Protein AF-A0AAP7FKP3-F1 (af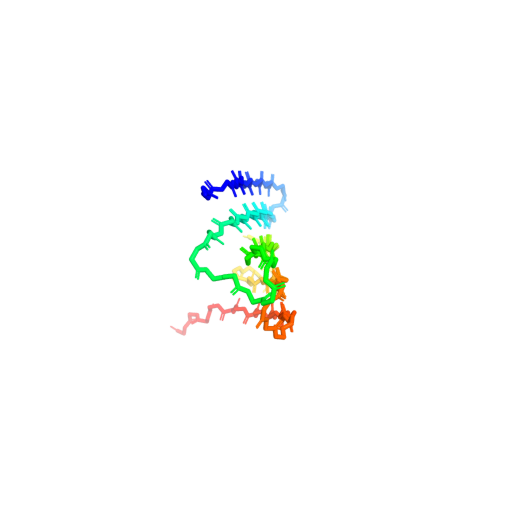db_monomer_lite)

Structure (mmCIF, N/CA/C/O backbone):
data_AF-A0AAP7FKP3-F1
#
_entry.id   AF-A0AAP7FKP3-F1
#
loop_
_atom_site.group_PDB
_atom_site.id
_atom_site.type_symbol
_atom_site.label_atom_id
_atom_site.label_alt_id
_atom_site.label_comp_id
_atom_site.label_asym_id
_atom_site.label_entity_id
_atom_site.label_seq_id
_atom_site.pdbx_PDB_ins_code
_atom_site.Cartn_x
_atom_site.Cartn_y
_atom_site.Cartn_z
_atom_site.occupancy
_atom_site.B_iso_or_equiv
_atom_site.auth_seq_id
_atom_site.auth_comp_id
_atom_site.auth_asym_id
_atom_site.auth_atom_id
_atom_site.pdbx_PDB_model_num
ATOM 1 N N . MET A 1 1 ? 25.254 4.563 -12.008 1.00 68.62 1 MET A N 1
ATOM 2 C CA . MET A 1 1 ? 25.059 5.125 -10.653 1.00 68.62 1 MET A CA 1
ATOM 3 C C . MET A 1 1 ? 23.627 4.819 -10.243 1.00 68.62 1 MET A C 1
ATOM 5 O O . MET A 1 1 ? 22.753 4.875 -11.098 1.00 68.62 1 MET A O 1
ATOM 9 N N . ILE A 1 2 ? 23.401 4.414 -8.990 1.00 80.31 2 ILE A N 1
ATOM 10 C CA . ILE A 1 2 ? 22.050 4.166 -8.462 1.00 80.31 2 ILE A CA 1
ATOM 11 C C . ILE A 1 2 ? 21.633 5.409 -7.674 1.00 80.31 2 ILE A C 1
ATOM 13 O O . ILE A 1 2 ? 22.402 5.865 -6.831 1.00 80.31 2 ILE A O 1
ATOM 17 N N . ASP A 1 3 ? 20.453 5.944 -7.973 1.00 86.94 3 ASP A N 1
ATOM 18 C CA . ASP A 1 3 ? 19.848 7.106 -7.314 1.00 86.94 3 ASP A CA 1
ATOM 19 C C . ASP A 1 3 ? 18.409 6.784 -6.893 1.00 86.94 3 ASP A C 1
ATOM 21 O O . ASP A 1 3 ? 17.717 6.005 -7.556 1.00 86.94 3 ASP A O 1
ATOM 25 N N . GLY A 1 4 ? 17.941 7.364 -5.795 1.00 88.81 4 GLY A N 1
ATOM 26 C CA . GLY A 1 4 ? 16.630 7.061 -5.246 1.00 88.81 4 GLY A CA 1
ATOM 27 C C . GLY A 1 4 ? 16.280 7.851 -3.994 1.00 88.81 4 GLY A C 1
ATOM 28 O O . GLY A 1 4 ? 17.118 8.523 -3.398 1.00 88.81 4 GLY A O 1
ATOM 29 N N . PHE A 1 5 ? 15.015 7.745 -3.596 1.00 93.06 5 PHE A N 1
ATOM 30 C CA . PHE A 1 5 ? 14.510 8.317 -2.355 1.00 93.06 5 PHE A CA 1
ATOM 31 C C . PHE A 1 5 ? 13.496 7.382 -1.699 1.00 93.06 5 PHE A C 1
ATOM 33 O O . PHE A 1 5 ? 12.774 6.643 -2.376 1.00 93.06 5 PHE A O 1
ATOM 40 N N . ASP A 1 6 ? 13.403 7.478 -0.382 1.00 93.31 6 ASP A N 1
ATOM 41 C CA . ASP A 1 6 ? 12.395 6.844 0.450 1.00 93.31 6 ASP A CA 1
ATOM 42 C C . ASP A 1 6 ? 11.675 7.8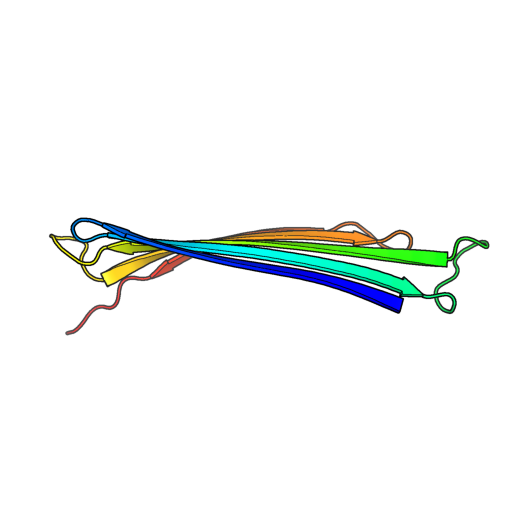98 1.303 1.00 93.31 6 ASP A C 1
ATOM 44 O O . ASP A 1 6 ? 12.257 8.873 1.777 1.00 93.31 6 ASP A O 1
ATOM 48 N N . VAL A 1 7 ? 10.365 7.735 1.458 1.00 95.88 7 VAL A N 1
ATOM 49 C CA . VAL A 1 7 ? 9.512 8.596 2.277 1.00 95.88 7 VAL A CA 1
ATOM 50 C C . VAL A 1 7 ? 8.575 7.711 3.076 1.00 95.88 7 VAL A C 1
ATOM 52 O O . VAL A 1 7 ? 7.827 6.917 2.510 1.00 95.88 7 VAL A O 1
ATOM 55 N N . LEU A 1 8 ? 8.566 7.901 4.392 1.00 93.69 8 LEU A N 1
ATOM 56 C CA . LEU A 1 8 ? 7.616 7.271 5.299 1.00 93.69 8 LEU A CA 1
ATOM 57 C C . LEU A 1 8 ? 6.844 8.350 6.057 1.00 93.69 8 LEU A C 1
ATOM 59 O O . LEU A 1 8 ? 7.423 9.166 6.771 1.00 93.69 8 LEU A O 1
ATOM 63 N N . VAL A 1 9 ? 5.523 8.329 5.925 1.00 96.19 9 VAL A N 1
ATOM 64 C CA . VAL A 1 9 ? 4.605 9.210 6.647 1.00 96.19 9 VAL A CA 1
ATOM 65 C C . VAL A 1 9 ? 3.705 8.365 7.530 1.00 96.19 9 VAL A C 1
ATOM 67 O O . VAL A 1 9 ? 3.148 7.358 7.099 1.00 96.19 9 VAL A O 1
ATOM 70 N N . MET A 1 10 ? 3.540 8.796 8.777 1.00 94.69 10 MET A N 1
ATOM 71 C CA . MET A 1 10 ? 2.674 8.139 9.749 1.00 94.69 10 MET A CA 1
ATOM 72 C C . MET A 1 10 ? 1.714 9.156 10.351 1.00 94.69 10 MET A C 1
ATOM 74 O O . MET A 1 10 ? 2.120 10.250 10.738 1.00 94.69 10 MET A O 1
ATOM 78 N N . ALA A 1 11 ? 0.444 8.782 10.457 1.00 94.12 11 ALA A N 1
ATOM 79 C CA . ALA A 1 11 ? -0.585 9.587 11.093 1.00 94.12 11 ALA A CA 1
ATOM 80 C C . ALA A 1 11 ? -1.426 8.714 12.027 1.00 94.12 11 ALA A C 1
ATOM 82 O O . ALA A 1 11 ? -1.865 7.627 11.656 1.00 94.12 11 ALA A O 1
ATOM 83 N N . SER A 1 12 ? -1.678 9.202 13.240 1.00 92.25 12 SER A N 1
ATOM 84 C CA . SER A 1 12 ? -2.529 8.530 14.222 1.00 92.25 12 SER A CA 1
ATOM 85 C C . SER A 1 12 ? -3.595 9.495 14.718 1.00 92.25 12 SER A C 1
ATOM 87 O O . SER A 1 12 ? -3.278 10.602 15.158 1.00 92.25 12 SER A O 1
ATOM 89 N N . ARG A 1 13 ? -4.868 9.100 14.634 1.00 85.81 13 ARG A N 1
ATOM 90 C CA . ARG A 1 13 ? -5.988 9.903 15.136 1.00 85.81 13 ARG A CA 1
ATOM 91 C C . ARG A 1 13 ? -7.143 9.009 15.571 1.00 85.81 13 ARG A C 1
ATOM 93 O O . ARG A 1 13 ? -7.590 8.164 14.807 1.00 85.81 13 ARG A O 1
ATOM 100 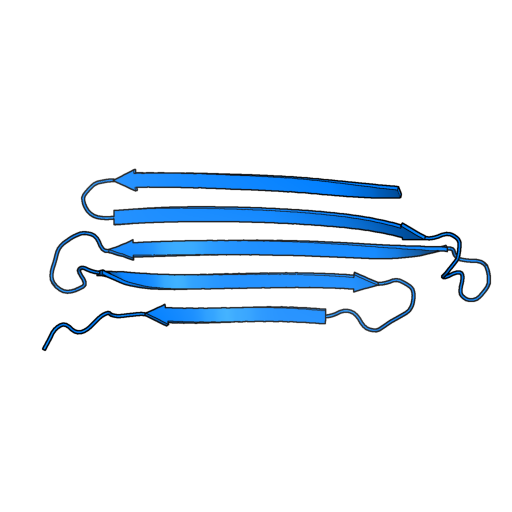N N . SER A 1 14 ? -7.651 9.252 16.783 1.00 79.75 14 SER A N 1
ATOM 101 C CA . SER A 1 14 ? -8.928 8.722 17.295 1.00 79.75 14 SER A CA 1
ATOM 102 C C . SER A 1 14 ? -9.132 7.211 17.068 1.00 79.75 14 SER A C 1
ATOM 104 O O . SER A 1 14 ? -10.151 6.782 16.548 1.00 79.75 14 SER A O 1
ATOM 106 N N . GLY A 1 15 ? -8.146 6.389 17.444 1.00 82.25 15 GLY A N 1
ATOM 107 C CA . GLY A 1 15 ? -8.268 4.930 17.328 1.00 82.25 15 GLY A CA 1
ATOM 108 C C . GLY A 1 15 ? -7.910 4.355 15.954 1.00 82.25 15 GLY A C 1
ATOM 109 O O . GLY A 1 15 ? -8.177 3.184 15.697 1.00 82.25 15 GLY A O 1
ATOM 110 N N . HIS A 1 16 ? -7.263 5.136 15.092 1.00 86.12 16 HIS A N 1
ATOM 111 C CA . HIS A 1 16 ? -6.792 4.686 13.788 1.00 86.12 16 HIS A CA 1
ATOM 112 C C . HIS A 1 16 ? -5.347 5.111 13.553 1.00 86.12 16 HIS A C 1
ATOM 114 O O . HIS A 1 16 ? -4.954 6.219 13.928 1.00 86.12 16 HIS A O 1
ATOM 120 N N . TH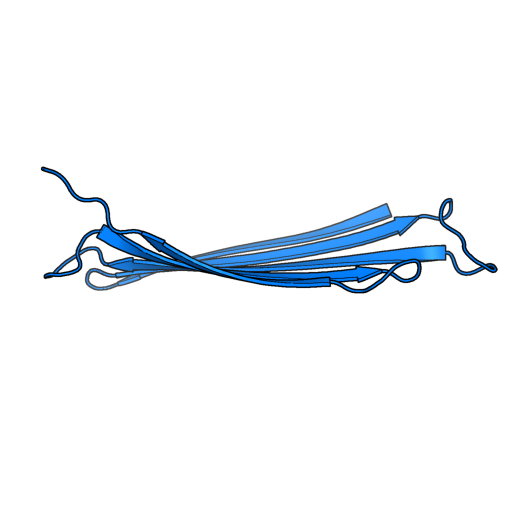R A 1 17 ? -4.568 4.247 12.904 1.00 91.38 17 THR A N 1
ATOM 121 C CA . THR A 1 17 ? -3.203 4.564 12.473 1.00 91.38 17 THR A CA 1
ATOM 122 C C . THR A 1 17 ? -3.050 4.276 10.989 1.00 91.38 17 THR A C 1
ATOM 124 O O . THR A 1 17 ? -3.362 3.178 10.534 1.00 91.38 17 THR A O 1
ATOM 127 N N . LEU A 1 18 ? -2.573 5.272 10.248 1.00 93.94 18 LEU A N 1
ATOM 128 C CA . LEU A 1 18 ? -2.261 5.196 8.830 1.00 93.94 18 LEU A CA 1
ATOM 129 C C . LEU A 1 18 ? -0.755 5.363 8.634 1.00 93.94 18 LEU A C 1
ATOM 131 O O . LEU A 1 18 ? -0.143 6.270 9.198 1.00 93.94 18 LEU A O 1
ATOM 135 N N . TYR A 1 19 ? -0.196 4.515 7.787 1.00 95.38 19 TYR A N 1
ATOM 136 C CA . TYR A 1 19 ? 1.181 4.548 7.332 1.00 95.38 19 TYR A CA 1
ATOM 137 C C . TYR A 1 19 ? 1.174 4.642 5.810 1.00 95.38 19 TYR A C 1
ATOM 139 O O . TYR A 1 19 ? 0.426 3.927 5.139 1.00 95.38 19 TYR A O 1
ATOM 147 N N . LEU A 1 20 ? 2.008 5.524 5.277 1.00 95.19 20 LEU A N 1
ATOM 148 C CA . LEU A 1 20 ? 2.224 5.704 3.850 1.00 95.19 20 LEU A CA 1
ATOM 149 C C . LEU A 1 20 ? 3.725 5.654 3.588 1.00 95.19 20 LEU A C 1
ATOM 151 O O . LEU A 1 20 ? 4.467 6.494 4.090 1.00 95.19 20 LEU A O 1
ATOM 155 N N . GLY A 1 21 ? 4.155 4.658 2.825 1.00 95.69 21 GLY A N 1
ATOM 156 C CA . GLY A 1 21 ? 5.520 4.489 2.354 1.00 95.69 21 GLY A CA 1
ATOM 157 C C . GLY A 1 21 ? 5.592 4.740 0.854 1.00 95.69 21 GLY A C 1
ATOM 158 O O . GLY A 1 21 ? 4.770 4.231 0.093 1.00 95.69 21 GLY A O 1
ATOM 159 N N . LEU A 1 22 ? 6.576 5.512 0.418 1.00 94.44 22 LEU A N 1
ATOM 160 C CA . LEU A 1 22 ? 6.928 5.679 -0.984 1.00 94.44 22 LEU A CA 1
ATOM 161 C C . LEU A 1 22 ? 8.418 5.443 -1.130 1.00 94.44 22 LEU A C 1
ATOM 163 O O . LEU A 1 22 ? 9.209 6.030 -0.401 1.00 94.44 22 LEU A O 1
ATOM 167 N N . GLN A 1 23 ? 8.795 4.624 -2.097 1.00 95.19 23 GLN A N 1
ATOM 168 C CA . GLN A 1 23 ? 10.188 4.403 -2.436 1.00 95.19 23 GLN A CA 1
ATOM 169 C C . GLN A 1 23 ? 10.343 4.482 -3.945 1.00 95.19 23 GLN A C 1
ATOM 171 O O . GLN A 1 23 ? 9.524 3.959 -4.703 1.00 95.19 23 GLN A O 1
ATOM 176 N N . LYS A 1 24 ? 11.397 5.154 -4.393 1.00 92.62 24 LYS A N 1
ATOM 177 C CA . LYS A 1 24 ? 11.810 5.157 -5.789 1.00 92.62 24 LYS A CA 1
ATOM 178 C C . LYS A 1 24 ? 13.289 4.843 -5.860 1.00 92.62 24 LYS A C 1
ATOM 180 O O . LYS A 1 24 ? 14.086 5.487 -5.189 1.00 92.62 24 LYS A O 1
ATOM 185 N N . VAL A 1 25 ? 13.643 3.906 -6.726 1.00 90.44 25 VAL A N 1
ATOM 186 C CA . VAL A 1 25 ? 15.029 3.570 -7.044 1.00 90.44 25 VAL A CA 1
ATOM 187 C C . VAL A 1 25 ? 15.196 3.646 -8.554 1.00 90.44 25 VAL A C 1
ATOM 189 O O . VAL A 1 25 ? 14.304 3.279 -9.315 1.00 90.44 25 VAL A O 1
ATOM 192 N N . SER A 1 26 ? 16.321 4.173 -9.006 1.00 88.12 26 SER A N 1
ATOM 193 C CA . SER A 1 26 ? 16.687 4.269 -10.410 1.00 88.12 26 SER A CA 1
ATOM 194 C C . SER A 1 26 ? 18.154 3.928 -10.584 1.00 88.12 26 SER A C 1
ATOM 196 O O . SER A 1 26 ? 18.982 4.243 -9.732 1.00 88.12 26 SER A O 1
ATOM 198 N N . GLY A 1 27 ? 18.473 3.261 -11.682 1.00 85.12 27 GLY A N 1
ATOM 199 C CA . GLY A 1 27 ? 19.827 2.856 -12.004 1.00 85.12 27 GLY A CA 1
ATOM 200 C C . GLY A 1 27 ? 20.093 3.025 -13.487 1.00 85.12 27 GLY A C 1
ATOM 201 O O . GLY A 1 27 ? 19.257 2.693 -14.332 1.00 85.12 27 GLY A O 1
ATOM 202 N N . ASP A 1 28 ? 21.283 3.527 -13.797 1.00 82.00 28 ASP A N 1
ATOM 203 C CA . ASP A 1 28 ? 21.889 3.342 -15.105 1.00 82.00 28 ASP A CA 1
ATOM 204 C C . ASP A 1 28 ? 23.050 2.347 -15.007 1.00 82.00 28 ASP A C 1
ATOM 206 O O . ASP A 1 28 ? 23.853 2.353 -14.064 1.00 82.00 28 ASP A O 1
ATOM 210 N N . SER A 1 29 ? 23.130 1.448 -15.985 1.00 66.00 29 SER A N 1
ATOM 211 C CA . SER A 1 29 ? 24.309 0.613 -16.167 1.00 66.00 29 SER A CA 1
ATOM 212 C C . SER A 1 29 ? 24.816 0.754 -17.600 1.00 66.00 29 SER A C 1
ATOM 214 O O . SER A 1 29 ? 24.076 0.628 -18.577 1.00 66.00 29 SER A O 1
ATOM 216 N N . GLN A 1 30 ? 26.109 1.065 -17.735 1.00 59.53 30 GLN A N 1
ATOM 217 C CA . GLN A 1 30 ? 26.776 1.110 -19.041 1.00 59.53 30 GLN A CA 1
ATOM 218 C C . GLN A 1 30 ? 27.097 -0.296 -19.571 1.00 59.53 30 GLN A C 1
ATOM 220 O O . GLN A 1 30 ? 27.280 -0.465 -20.773 1.00 59.53 30 GLN A O 1
ATOM 225 N N . TRP A 1 31 ? 27.129 -1.307 -18.695 1.00 59.78 31 TRP A N 1
ATOM 226 C CA . TRP A 1 31 ? 27.408 -2.698 -19.062 1.00 59.78 31 TRP A CA 1
ATOM 227 C C . TRP A 1 31 ? 26.207 -3.420 -19.685 1.00 59.78 31 TRP A C 1
ATOM 229 O O . TRP A 1 31 ? 26.407 -4.300 -20.517 1.00 59.78 31 TRP A O 1
ATOM 239 N N . MET A 1 32 ? 24.967 -3.041 -19.355 1.00 55.97 32 MET A N 1
ATOM 240 C CA . MET A 1 32 ? 23.762 -3.578 -20.003 1.00 55.97 32 MET A CA 1
ATOM 241 C C . MET A 1 32 ? 23.351 -2.671 -21.163 1.00 55.97 32 MET A C 1
ATOM 243 O O . MET A 1 32 ? 22.307 -2.033 -21.119 1.00 55.97 32 MET A O 1
ATOM 247 N N . SER A 1 33 ? 24.199 -2.560 -22.186 1.00 56.47 33 SER A N 1
ATOM 248 C CA . SER A 1 33 ? 23.888 -1.799 -23.400 1.00 56.47 33 SER A CA 1
ATOM 249 C C . SER A 1 33 ? 23.362 -2.749 -24.476 1.00 56.47 33 SER A C 1
ATOM 251 O O . SER A 1 33 ? 24.094 -3.614 -24.953 1.00 56.47 33 SER A O 1
ATOM 253 N N . VAL A 1 34 ? 22.088 -2.619 -24.849 1.00 54.84 34 VAL A N 1
ATOM 254 C CA . VAL A 1 34 ? 21.474 -3.396 -25.939 1.00 54.84 34 VAL A CA 1
ATOM 255 C C . VAL A 1 34 ? 21.303 -2.443 -27.125 1.00 54.84 34 VAL A C 1
ATOM 257 O O . VAL A 1 34 ? 20.648 -1.411 -27.006 1.00 54.84 34 VAL A O 1
ATOM 260 N N . TYR A 1 35 ? 21.963 -2.737 -28.251 1.00 54.03 35 TYR A N 1
ATOM 261 C CA . TYR A 1 35 ? 21.996 -1.891 -29.462 1.00 54.03 35 TYR A CA 1
ATOM 262 C C . TYR A 1 35 ? 22.471 -0.434 -29.251 1.00 54.03 35 TYR A C 1
ATOM 264 O O . TYR A 1 35 ? 21.990 0.485 -29.908 1.00 54.03 35 TYR A O 1
ATOM 272 N N . GLY A 1 36 ? 23.435 -0.200 -28.354 1.00 54.34 36 GLY A N 1
ATOM 273 C CA . GLY A 1 36 ? 24.031 1.130 -28.148 1.00 54.34 36 GLY A CA 1
ATOM 274 C C . GLY A 1 36 ? 23.233 2.066 -27.232 1.00 54.34 36 GLY A C 1
ATOM 275 O O . GLY A 1 36 ? 23.658 3.199 -27.013 1.00 54.34 36 GLY A O 1
ATOM 276 N N . SER A 1 37 ? 22.117 1.601 -26.660 1.00 57.59 37 SER A N 1
ATOM 277 C CA . SER A 1 37 ? 21.400 2.300 -25.592 1.00 57.59 37 SER A CA 1
ATOM 278 C C . SER A 1 37 ? 21.766 1.691 -24.241 1.00 57.59 37 SER A C 1
ATOM 280 O O . SER A 1 37 ? 21.590 0.488 -24.040 1.00 57.59 37 SER A O 1
ATOM 282 N N . SER A 1 38 ? 22.286 2.506 -23.318 1.00 66.12 38 SER A N 1
ATOM 283 C CA . SER A 1 38 ? 22.553 2.069 -21.947 1.00 66.12 38 SER A CA 1
ATOM 284 C C . SER A 1 38 ? 21.260 1.636 -21.255 1.00 66.12 38 SER A C 1
ATOM 286 O O . SER A 1 38 ? 20.229 2.306 -21.342 1.00 66.12 38 SER A O 1
ATOM 288 N N . GLY A 1 39 ? 21.313 0.503 -20.559 1.00 70.25 39 GLY A N 1
ATOM 289 C CA . GLY A 1 39 ? 20.189 -0.044 -19.819 1.00 70.25 39 GLY A CA 1
ATOM 290 C C . GLY A 1 39 ? 19.827 0.876 -18.664 1.00 70.25 39 GLY A C 1
ATOM 291 O O . GLY A 1 39 ? 20.615 1.065 -17.735 1.00 70.25 39 GLY A O 1
ATOM 292 N N . LYS A 1 40 ? 18.629 1.457 -18.738 1.00 78.44 40 LYS A N 1
ATOM 293 C CA . LYS A 1 40 ? 18.023 2.218 -17.649 1.00 78.44 40 LYS A CA 1
ATOM 294 C C . LYS A 1 40 ? 16.918 1.391 -17.022 1.00 78.44 40 LYS A C 1
ATOM 296 O O . LYS A 1 40 ? 16.102 0.790 -17.727 1.00 78.44 40 LYS A O 1
ATOM 301 N N . GLU A 1 41 ? 16.883 1.393 -15.702 1.00 85.62 41 GLU A N 1
ATOM 302 C CA . GLU A 1 41 ? 15.785 0.822 -14.939 1.00 85.62 41 GLU A CA 1
ATOM 303 C C . GLU A 1 41 ? 15.360 1.764 -13.822 1.00 85.62 41 GLU A C 1
ATOM 305 O O . GLU A 1 41 ? 16.172 2.491 -13.243 1.00 85.62 41 GLU A O 1
ATOM 310 N N . TRP A 1 42 ? 14.064 1.778 -13.536 1.00 88.75 42 TRP A N 1
ATOM 311 C CA . TRP A 1 42 ? 13.558 2.388 -12.320 1.00 88.75 42 TRP A CA 1
ATOM 312 C C . TRP A 1 42 ? 12.430 1.556 -11.733 1.00 88.75 42 TRP A C 1
ATOM 314 O O . TRP A 1 42 ? 11.605 0.983 -12.445 1.00 88.75 42 TRP A O 1
ATOM 324 N N . GLU A 1 43 ? 12.387 1.545 -10.411 1.00 89.31 43 GLU A N 1
ATOM 325 C CA . GLU A 1 43 ? 11.356 0.916 -9.607 1.00 89.31 43 GLU A CA 1
ATOM 326 C C . GLU A 1 43 ? 10.697 1.976 -8.725 1.00 89.31 43 GLU A C 1
ATOM 328 O O . GLU A 1 43 ? 11.353 2.904 -8.238 1.00 89.31 43 GLU A O 1
ATOM 333 N N . ARG A 1 44 ? 9.378 1.887 -8.576 1.00 92.38 44 ARG A N 1
ATOM 334 C CA . ARG A 1 44 ? 8.605 2.684 -7.628 1.00 92.38 44 ARG A CA 1
ATOM 335 C C . ARG A 1 44 ? 7.715 1.756 -6.828 1.00 92.38 44 ARG A C 1
ATOM 337 O O . ARG A 1 44 ? 6.827 1.133 -7.407 1.00 92.38 44 ARG A O 1
ATOM 344 N N . ASP A 1 45 ? 7.870 1.815 -5.517 1.00 94.06 45 ASP A N 1
ATOM 345 C CA . ASP A 1 45 ? 7.007 1.141 -4.565 1.00 94.06 45 ASP A CA 1
ATOM 346 C C . ASP A 1 45 ? 6.160 2.148 -3.795 1.00 94.06 45 ASP A C 1
ATOM 348 O O . ASP A 1 45 ? 6.600 3.231 -3.404 1.00 94.06 45 ASP A O 1
ATOM 352 N N . THR A 1 46 ? 4.900 1.795 -3.593 1.00 95.50 46 THR A N 1
ATOM 353 C CA . THR A 1 46 ? 3.942 2.536 -2.779 1.00 95.50 46 THR A CA 1
ATOM 354 C C . THR A 1 46 ? 3.290 1.572 -1.808 1.00 95.50 46 THR A C 1
ATOM 356 O O . THR A 1 46 ? 2.657 0.603 -2.223 1.00 95.50 46 THR A O 1
ATOM 359 N N . GLU A 1 47 ? 3.438 1.839 -0.516 1.00 96.56 47 GLU A N 1
ATOM 360 C CA . GLU A 1 47 ? 2.804 1.093 0.563 1.00 96.56 47 GLU A CA 1
ATOM 361 C C . GLU A 1 47 ? 1.799 1.986 1.288 1.00 96.56 47 GLU A C 1
ATOM 363 O O . GLU A 1 47 ? 2.124 3.076 1.752 1.00 96.56 47 GLU A O 1
ATOM 368 N N . VAL A 1 48 ? 0.570 1.504 1.417 1.00 96.75 48 VAL A N 1
ATOM 369 C CA . VAL A 1 48 ? -0.449 2.090 2.282 1.00 96.75 48 VAL A CA 1
ATOM 370 C C . VAL A 1 48 ? -0.808 1.036 3.304 1.00 96.75 48 VAL A C 1
ATOM 372 O O . VAL A 1 48 ? -1.230 -0.059 2.942 1.00 96.75 48 VAL A O 1
ATOM 375 N N . ASN A 1 49 ? -0.655 1.354 4.579 1.00 96.38 49 ASN A N 1
ATOM 376 C CA . ASN A 1 49 ? -0.953 0.429 5.653 1.00 96.38 49 ASN A CA 1
ATOM 377 C C . ASN A 1 49 ? -1.844 1.099 6.697 1.00 96.38 49 ASN A C 1
ATOM 379 O O . ASN A 1 49 ? -1.554 2.192 7.176 1.00 96.38 49 ASN A O 1
ATOM 383 N N . TYR A 1 50 ? -2.939 0.443 7.053 1.00 94.94 50 TYR A N 1
ATOM 384 C CA . TYR A 1 50 ? -3.938 0.971 7.965 1.00 94.94 50 TYR A CA 1
ATOM 385 C C . TYR A 1 50 ? -4.266 -0.037 9.057 1.00 94.94 50 TYR A C 1
ATOM 387 O O . TYR A 1 50 ? -4.565 -1.197 8.775 1.00 94.94 50 TYR A O 1
ATOM 395 N N . THR A 1 51 ? -4.254 0.429 10.303 1.00 94.81 51 THR A N 1
ATOM 396 C CA . THR A 1 51 ? -4.570 -0.387 11.475 1.00 94.81 51 THR A CA 1
ATOM 397 C C . THR A 1 51 ? -5.684 0.253 12.286 1.00 94.81 51 THR A C 1
ATOM 399 O O . THR A 1 51 ? -5.604 1.419 12.690 1.00 94.81 51 THR A O 1
ATOM 402 N N . PHE A 1 52 ? -6.706 -0.545 12.579 1.00 93.12 52 PHE A N 1
ATOM 403 C CA . PHE A 1 52 ? -7.760 -0.200 13.523 1.00 93.12 52 PHE A CA 1
ATOM 404 C C . PHE A 1 52 ? -7.249 -0.433 14.954 1.00 93.12 52 PHE A C 1
ATOM 406 O O . PHE A 1 52 ? -6.920 -1.555 15.330 1.00 93.12 52 PHE A O 1
ATOM 413 N N . GLN A 1 53 ? -7.178 0.618 15.769 1.00 90.81 53 GLN A N 1
ATOM 414 C CA . GLN A 1 53 ? -6.680 0.558 17.154 1.00 90.81 53 GLN A CA 1
ATOM 415 C C . GLN A 1 53 ? -7.810 0.384 18.188 1.00 90.81 53 GLN A C 1
ATOM 417 O O . GLN A 1 53 ? -7.541 0.076 19.351 1.00 90.81 53 GLN A O 1
ATOM 422 N N . SER A 1 54 ? -9.077 0.568 17.800 1.00 87.81 54 SER A N 1
ATOM 423 C CA . SER A 1 54 ? -10.240 0.469 18.694 1.00 87.81 54 SER A CA 1
ATOM 424 C C . SER A 1 54 ? -11.491 -0.088 17.995 1.00 87.81 54 SER A C 1
ATOM 426 O O . SER A 1 54 ? -11.522 -0.261 1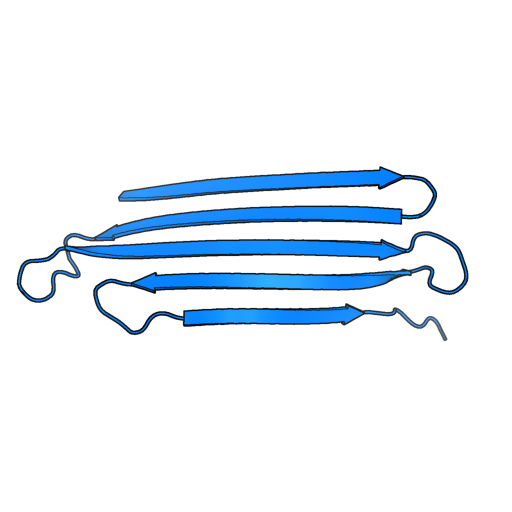6.776 1.00 87.81 54 SER A O 1
ATOM 428 N N . GLY A 1 55 ? -12.530 -0.388 18.784 1.00 88.12 55 GLY A N 1
ATOM 429 C CA . GLY A 1 55 ? -13.813 -0.905 18.298 1.00 88.12 55 GLY A CA 1
ATOM 430 C C . GLY A 1 55 ? -13.801 -2.401 17.964 1.00 88.12 55 GLY A C 1
ATOM 431 O O . GLY A 1 55 ? -12.875 -3.127 18.320 1.00 88.12 55 GLY A O 1
ATOM 432 N N . ALA A 1 56 ? -14.847 -2.862 17.273 1.00 88.75 56 ALA A N 1
ATOM 433 C CA . ALA A 1 56 ? -15.042 -4.278 16.939 1.00 88.75 56 ALA A CA 1
ATOM 434 C C . ALA A 1 56 ? -13.954 -4.849 16.009 1.00 88.75 56 ALA A C 1
ATOM 436 O O . ALA A 1 56 ? -13.673 -6.041 16.043 1.00 88.75 56 ALA A O 1
ATOM 437 N N . LEU A 1 57 ? -13.319 -3.995 15.202 1.00 90.88 57 LEU A N 1
ATOM 438 C CA . LEU A 1 57 ? -12.258 -4.376 14.267 1.00 90.88 57 LEU A CA 1
ATOM 439 C C . LEU A 1 57 ? -10.857 -4.109 14.826 1.00 90.88 57 LEU A C 1
ATOM 441 O O . LEU A 1 57 ? -9.901 -4.047 14.061 1.00 90.88 57 LEU A O 1
ATOM 445 N N . LYS A 1 58 ? -10.705 -3.921 16.142 1.00 91.75 58 LYS A N 1
ATOM 446 C CA . LYS A 1 58 ? -9.394 -3.674 16.753 1.00 91.75 58 LYS A CA 1
ATOM 447 C C . LYS A 1 58 ? -8.377 -4.738 16.318 1.00 91.75 58 LYS A C 1
ATOM 449 O O . LYS A 1 58 ? -8.681 -5.925 16.327 1.00 91.75 58 LYS A O 1
ATOM 454 N N . ASN A 1 59 ? -7.170 -4.289 15.979 1.00 93.00 59 ASN A N 1
ATOM 455 C CA . ASN A 1 59 ? -6.055 -5.064 15.427 1.00 93.00 59 ASN A CA 1
ATOM 456 C C . ASN A 1 59 ? -6.236 -5.552 13.982 1.00 93.00 59 ASN A C 1
ATOM 458 O O . ASN A 1 59 ? -5.319 -6.176 13.450 1.00 93.00 59 ASN A O 1
ATOM 462 N N . LEU A 1 60 ? -7.356 -5.249 13.320 1.00 93.88 60 LEU A N 1
ATOM 463 C CA . LEU A 1 60 ? -7.454 -5.434 11.878 1.00 93.88 60 LEU A CA 1
ATOM 464 C C . LEU A 1 60 ? -6.431 -4.529 11.194 1.00 93.88 60 LEU A C 1
ATOM 466 O O . LEU A 1 60 ? -6.366 -3.324 11.449 1.00 93.88 60 LEU A O 1
ATOM 470 N N . ASN A 1 61 ? -5.639 -5.134 10.323 1.00 95.62 61 ASN A N 1
ATOM 471 C CA . ASN A 1 61 ? -4.633 -4.471 9.526 1.00 95.62 61 ASN A CA 1
ATOM 472 C C . ASN A 1 61 ? -4.929 -4.700 8.043 1.00 95.62 61 ASN A C 1
ATOM 474 O O . ASN A 1 61 ? -5.200 -5.822 7.616 1.00 95.62 61 ASN A O 1
ATOM 478 N N . ILE A 1 62 ? -4.888 -3.623 7.268 1.00 96.06 62 ILE A N 1
ATOM 479 C CA . ILE A 1 62 ? -5.070 -3.646 5.821 1.00 96.06 62 ILE A CA 1
ATOM 480 C C . ILE A 1 62 ? -3.848 -2.984 5.208 1.00 96.06 62 ILE A C 1
ATOM 482 O O . ILE A 1 62 ? -3.562 -1.823 5.499 1.00 96.06 62 ILE A O 1
ATOM 486 N N . ARG A 1 63 ? -3.156 -3.710 4.335 1.00 96.50 63 ARG A N 1
ATOM 487 C CA . ARG A 1 63 ? -1.987 -3.219 3.619 1.00 96.50 63 ARG A CA 1
ATOM 488 C C . ARG A 1 63 ? -2.179 -3.362 2.120 1.00 96.50 63 ARG A C 1
ATOM 490 O O . ARG A 1 63 ? -2.563 -4.421 1.630 1.00 96.50 63 ARG A O 1
ATOM 497 N N . LEU A 1 64 ? -1.885 -2.292 1.399 1.00 96.69 64 LEU A N 1
ATOM 498 C CA . LEU A 1 64 ? -1.849 -2.248 -0.050 1.00 96.69 64 LEU A CA 1
ATOM 499 C C . LEU A 1 64 ? -0.432 -1.889 -0.489 1.00 96.69 64 LEU A C 1
ATOM 501 O O . LEU A 1 64 ? 0.091 -0.848 -0.102 1.00 96.69 64 LEU A O 1
ATOM 505 N N . ASN A 1 65 ? 0.165 -2.735 -1.320 1.00 95.38 65 ASN A N 1
ATOM 506 C CA . ASN A 1 65 ? 1.470 -2.503 -1.924 1.00 95.38 65 ASN A CA 1
ATOM 507 C C . ASN A 1 65 ? 1.312 -2.440 -3.444 1.00 95.38 65 ASN A C 1
ATOM 509 O O . ASN A 1 65 ? 0.816 -3.395 -4.043 1.00 95.38 65 ASN A O 1
ATOM 513 N N . ASN A 1 66 ? 1.755 -1.353 -4.066 1.00 94.50 66 ASN A N 1
ATOM 514 C CA . ASN A 1 66 ? 1.878 -1.232 -5.514 1.00 94.50 66 ASN A CA 1
ATOM 515 C C . ASN A 1 66 ? 3.351 -1.055 -5.884 1.00 94.50 66 ASN A C 1
ATOM 517 O O . ASN A 1 66 ? 3.986 -0.131 -5.390 1.00 94.50 66 ASN A O 1
ATOM 521 N N . ALA A 1 67 ? 3.861 -1.931 -6.743 1.00 91.06 67 ALA A N 1
ATOM 522 C CA . ALA A 1 67 ? 5.209 -1.883 -7.286 1.00 91.06 67 ALA A CA 1
ATOM 523 C C . ALA A 1 67 ? 5.121 -1.705 -8.804 1.00 91.06 67 ALA A C 1
ATOM 525 O O . ALA A 1 67 ? 4.415 -2.459 -9.475 1.00 91.06 67 ALA A O 1
ATOM 526 N N . THR A 1 68 ? 5.827 -0.720 -9.346 1.00 90.31 68 THR A N 1
ATOM 527 C CA . THR A 1 68 ? 5.994 -0.524 -10.790 1.00 90.31 68 THR A CA 1
ATOM 528 C C . THR A 1 68 ? 7.476 -0.558 -11.107 1.00 90.31 68 THR A C 1
ATOM 530 O O . THR A 1 68 ? 8.225 0.299 -10.639 1.00 90.31 68 THR A O 1
ATOM 533 N N . ASN A 1 69 ? 7.884 -1.504 -11.945 1.00 86.00 69 ASN A N 1
ATOM 534 C CA . ASN A 1 69 ? 9.242 -1.627 -12.448 1.00 86.00 69 ASN A CA 1
ATOM 535 C C . ASN A 1 69 ? 9.241 -1.412 -13.966 1.00 86.00 69 ASN A C 1
ATOM 537 O O . ASN A 1 69 ? 8.478 -2.048 -14.698 1.00 86.00 69 ASN A O 1
ATOM 541 N N . ARG A 1 70 ? 10.085 -0.491 -14.429 1.00 87.50 70 ARG A N 1
ATOM 542 C CA . ARG A 1 70 ? 10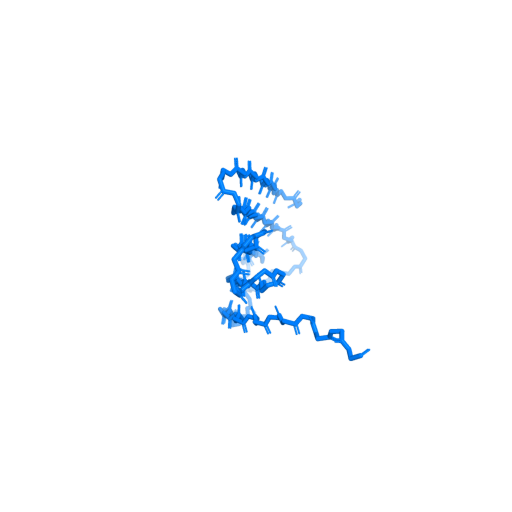.282 -0.194 -15.849 1.00 87.50 70 ARG A CA 1
ATOM 543 C C . ARG A 1 70 ? 11.736 -0.413 -16.221 1.00 87.50 70 ARG A C 1
ATOM 545 O O . ARG A 1 70 ? 12.624 0.107 -15.542 1.00 87.50 70 ARG A O 1
ATOM 552 N N . ARG A 1 71 ? 11.980 -1.143 -17.313 1.00 81.88 71 ARG A N 1
ATOM 553 C CA . ARG A 1 71 ? 13.330 -1.513 -17.777 1.00 81.88 71 ARG A CA 1
ATOM 554 C C . ARG A 1 71 ? 13.441 -1.304 -19.280 1.00 81.88 71 ARG A C 1
ATOM 556 O O . ARG A 1 71 ? 12.578 -1.731 -20.031 1.00 81.88 71 ARG A O 1
ATOM 563 N N . SER A 1 72 ? 14.531 -0.705 -19.752 1.00 72.19 72 SER A N 1
ATOM 564 C CA . SER A 1 72 ? 14.745 -0.498 -21.198 1.00 72.19 72 SER A CA 1
ATOM 565 C C . SER A 1 72 ? 15.138 -1.770 -21.968 1.00 72.19 72 SER A C 1
ATOM 567 O O . SER A 1 72 ? 15.186 -1.753 -23.193 1.00 72.19 72 SER A O 1
ATOM 569 N N . PHE A 1 73 ? 15.447 -2.859 -21.263 1.00 66.31 73 PHE A N 1
ATOM 570 C CA . PHE A 1 73 ? 16.039 -4.087 -21.811 1.00 66.31 73 PHE A CA 1
ATOM 571 C C . PHE A 1 73 ? 15.213 -5.349 -21.507 1.00 66.31 73 PHE A C 1
ATOM 573 O O . PHE A 1 73 ? 15.640 -6.452 -21.840 1.00 66.31 73 PHE A O 1
ATOM 580 N N . ASN A 1 74 ? 14.060 -5.215 -20.841 1.00 69.44 74 ASN A N 1
ATOM 581 C CA . ASN A 1 74 ? 13.177 -6.330 -20.497 1.00 69.44 74 ASN A CA 1
ATOM 582 C C . ASN A 1 74 ? 11.722 -5.844 -20.351 1.00 69.44 74 ASN A C 1
ATOM 584 O O . ASN A 1 74 ? 11.467 -4.646 -20.393 1.00 69.44 74 ASN A O 1
ATOM 588 N N . SER A 1 75 ? 10.774 -6.764 -20.178 1.00 74.56 75 SER A N 1
ATOM 589 C CA . SER A 1 75 ? 9.364 -6.451 -19.950 1.00 74.56 75 SER A CA 1
ATOM 590 C C . SER A 1 75 ? 9.148 -5.654 -18.662 1.00 74.56 75 SER A C 1
ATOM 592 O O . SER A 1 75 ? 9.669 -6.021 -17.605 1.00 74.56 75 SER A O 1
ATOM 594 N N . ASP A 1 76 ? 8.316 -4.622 -18.754 1.00 80.31 76 ASP A N 1
ATOM 595 C CA . ASP A 1 76 ? 7.809 -3.876 -17.606 1.00 80.31 76 ASP A CA 1
ATOM 596 C C . ASP A 1 76 ? 6.951 -4.766 -16.696 1.00 80.31 76 ASP A C 1
ATOM 598 O O . ASP A 1 76 ? 6.238 -5.657 -17.168 1.00 80.31 76 ASP A O 1
ATOM 602 N N . PHE A 1 77 ? 6.991 -4.507 -15.389 1.00 79.25 77 PHE A N 1
ATOM 603 C CA . PHE A 1 77 ? 6.245 -5.277 -14.398 1.00 79.25 77 PHE A CA 1
ATOM 604 C C . PHE A 1 77 ? 5.500 -4.348 -13.441 1.00 79.25 77 PHE A C 1
ATOM 606 O O . PHE A 1 77 ? 6.114 -3.538 -12.750 1.00 79.25 77 PHE A O 1
ATOM 613 N N . ASP A 1 78 ? 4.176 -4.488 -13.382 1.00 90.56 78 ASP A N 1
ATOM 614 C CA . ASP A 1 78 ? 3.330 -3.824 -12.393 1.00 90.56 78 ASP A CA 1
ATOM 615 C C . ASP A 1 78 ? 2.721 -4.889 -11.469 1.00 90.56 78 ASP A C 1
ATOM 617 O O . ASP A 1 78 ? 2.133 -5.868 -11.932 1.00 90.56 78 ASP A O 1
ATOM 621 N N . GLN A 1 79 ? 2.839 -4.699 -10.156 1.00 91.25 79 GLN A N 1
ATOM 622 C CA . GLN A 1 79 ? 2.299 -5.609 -9.151 1.00 91.25 79 GLN A CA 1
ATOM 623 C C . GLN A 1 79 ? 1.491 -4.842 -8.114 1.00 91.25 79 GLN A C 1
ATOM 625 O O . GLN A 1 79 ? 1.978 -3.898 -7.501 1.00 91.25 79 GLN A O 1
ATOM 630 N N . THR A 1 80 ? 0.272 -5.306 -7.854 1.00 95.00 80 THR A N 1
ATOM 631 C CA . THR A 1 80 ? -0.552 -4.817 -6.747 1.00 95.00 80 THR A CA 1
ATOM 632 C C . THR A 1 80 ? -0.852 -5.973 -5.805 1.00 95.00 80 THR A C 1
ATOM 634 O O . THR A 1 80 ? -1.333 -7.020 -6.233 1.00 95.00 80 THR A O 1
ATOM 637 N N . ARG A 1 81 ? -0.559 -5.793 -4.517 1.00 95.81 81 ARG A N 1
ATOM 638 C CA . ARG A 1 81 ? -0.819 -6.769 -3.453 1.00 95.81 81 ARG A CA 1
ATOM 639 C C . ARG A 1 81 ? -1.717 -6.135 -2.402 1.00 95.81 81 ARG A C 1
ATOM 641 O O . ARG A 1 81 ? -1.360 -5.104 -1.842 1.00 95.81 81 ARG A O 1
ATOM 648 N N . LEU A 1 82 ? -2.857 -6.766 -2.135 1.00 96.31 82 LEU A N 1
ATOM 649 C CA . LEU A 1 82 ? -3.734 -6.436 -1.016 1.00 96.31 82 LEU A CA 1
ATOM 650 C C . LEU A 1 82 ? -3.580 -7.519 0.053 1.00 96.31 82 LEU A C 1
ATOM 652 O O . LEU A 1 82 ? -3.765 -8.701 -0.229 1.00 96.31 82 LEU A O 1
ATOM 656 N N . ILE A 1 83 ? -3.238 -7.107 1.267 1.00 96.38 83 ILE A N 1
ATOM 657 C CA . ILE A 1 83 ? -3.024 -7.977 2.419 1.00 96.38 83 ILE A CA 1
ATOM 658 C C . ILE A 1 83 ? -3.991 -7.534 3.511 1.00 96.38 83 ILE A C 1
ATOM 660 O O . ILE A 1 83 ? -4.029 -6.362 3.884 1.00 96.38 83 ILE A O 1
ATOM 664 N N . VAL A 1 84 ? -4.768 -8.481 4.028 1.00 95.94 84 VAL A N 1
ATOM 665 C CA . VAL A 1 84 ? -5.681 -8.258 5.148 1.00 95.94 84 VAL A CA 1
ATOM 666 C C . VAL A 1 84 ? -5.292 -9.219 6.257 1.00 95.94 84 VAL A C 1
ATOM 668 O O . VAL A 1 84 ? -5.261 -10.429 6.048 1.00 95.94 84 VAL A O 1
ATOM 671 N N . SER A 1 85 ? -4.996 -8.670 7.428 1.00 94.88 85 SER A N 1
ATOM 672 C CA . SER A 1 85 ? -4.489 -9.420 8.573 1.00 94.88 85 SER A CA 1
ATOM 673 C C . SER A 1 85 ? -5.344 -9.125 9.796 1.00 94.88 85 SER A C 1
ATOM 675 O O . SER A 1 85 ? -5.484 -7.970 10.194 1.00 94.88 85 SER A O 1
ATOM 677 N N . TYR A 1 86 ? -5.897 -10.168 10.413 1.00 93.31 86 TYR A N 1
ATOM 678 C CA . TYR A 1 86 ? -6.628 -10.065 11.674 1.00 93.31 86 TYR A CA 1
ATOM 679 C C . TYR A 1 86 ? -6.079 -11.094 12.667 1.00 93.31 86 TYR A C 1
ATOM 681 O O . TYR A 1 86 ? -6.287 -12.294 12.471 1.00 93.31 86 TYR A O 1
ATOM 689 N N . PRO A 1 87 ? -5.335 -10.667 13.700 1.00 88.50 87 PRO A N 1
ATOM 690 C CA . PRO A 1 87 ? -4.806 -11.589 14.690 1.00 88.50 87 PRO A CA 1
ATOM 691 C C . PRO A 1 87 ? -5.940 -12.065 15.603 1.00 88.50 87 PRO A C 1
ATOM 693 O O . PRO A 1 87 ? -6.526 -11.279 16.346 1.00 88.50 87 PRO A O 1
ATOM 696 N N . LEU A 1 88 ? -6.230 -13.365 15.551 1.00 85.50 88 LEU A N 1
ATOM 697 C CA . LEU A 1 88 ? -7.159 -14.025 16.461 1.00 85.50 88 LEU A CA 1
ATOM 698 C C . LEU A 1 88 ? -6.385 -14.546 17.671 1.00 85.50 88 LEU A C 1
ATOM 700 O O . LEU A 1 88 ? -5.505 -15.394 17.534 1.00 85.50 88 LEU A O 1
ATOM 704 N N . SER A 1 89 ? -6.716 -14.038 18.853 1.00 81.06 89 SER A N 1
ATOM 705 C CA . SER A 1 89 ? -6.304 -14.644 20.119 1.00 81.06 89 SER A CA 1
ATOM 706 C C . SER A 1 89 ? -7.411 -15.603 20.556 1.00 81.06 89 SER A C 1
ATOM 708 O O . SER A 1 89 ? -8.525 -15.144 20.810 1.00 81.06 89 SER A O 1
ATOM 710 N N . LEU A 1 90 ? -7.117 -16.910 20.565 1.00 71.50 90 LEU A N 1
ATOM 711 C CA . LEU A 1 90 ? -7.995 -17.952 21.115 1.00 71.50 90 LEU A CA 1
ATOM 712 C C . LEU A 1 90 ? -7.727 -18.174 22.605 1.00 71.50 90 LEU A C 1
ATOM 714 O O . LEU A 1 90 ? -6.547 -18.053 23.007 1.00 71.50 90 LEU A O 1
#

pLDDT: mean 85.75, std 12.1, range [54.03, 96.75]

Organism: NCBI:txid76759

Radius of gyration: 18.51 Å; chains: 1; bounding box: 42×28×51 Å

Secondary structure (DSSP, 8-state):
-EEEEEEEEEEEETTEEEEEEEEEEEEEEEEEEETTEEEEEEEEEEEEEEEE-SSTTTT-EEEEEEEEEEETTS--EEEEEEEEE-----

InterPro domains:
  IPR005318 Outer membrane porin, bacterial [PF03573] (36-90)
  IPR005318 Outer membrane porin, bacterial [PTHR34596] (35-90)
  IPR023614 Porin domain superfamily [G3DSA:2.40.160.10] (18-90)

Foldseek 3Di:
DKDWDKDWDWDDDDQKIKIKIKIKIKDWDQVPDDPNDTKIKMKIKIKIKMAGCDDPQHRWIWIWIWMWIDIPRDDTDIDIDIDIDGDDDD

Sequence (90 aa):
MIDGFDVLVMASRSGHTLYLGLQKVSGDSQWMSVYGSSGKEWERDTEVNYTFQSGALKNLNIRLNNATNRRSFNSDFDQTRLIVSYPLSL